Protein AF-0000000070183930 (afdb_homodimer)

Sequence (156 aa):
MTTTIRVSDEIKDRLERLKRDDETYDELLDRLSRAEKDIDAIAGSFDRPEDDGLAESVSQAYETLNQSLDDRTERPRRMTTTIRVSDEIKDRLERLKRDDETYDELLDRLSRAEKDIDAIAGSFDRPEDDGLAESVSQAYETLNQSLDDRTERPRR

Secondary structure (DSSP, 8-state):
-EEEEEEEHHHHHHHHHHS-TT--HHHHHHHHHHHHHHHHHHHHHHSS-GGGHHHHHHHHHHHHHHHHHHHHH-----/-EEEEEEEHHHHHHHHHHS-TT--HHHHHHHHHHHHHHHHHHHHHHSS-GGGHHHHHHHHHHHHHHHHHHHHH-----

InterPro domains:
  IPR055979 Protein of unknown function DUF7557 [PF24434] (2-32)

pLDDT: mean 88.3, std 15.1, range [32.59, 98.5]

Radius of gyration: 16.85 Å; Cα contacts (8 Å, |Δi|>4): 141; chains: 2; bounding box: 25×48×42 Å

Solvent-accessible surface area (backbone atoms only — not comparable to full-atom values): 8801 Å² total; per-residue (Å²): 113,73,46,75,44,71,33,38,53,69,53,51,53,51,51,58,70,69,43,53,94,90,51,51,63,51,55,43,52,51,52,23,53,47,26,40,53,48,51,52,52,36,51,54,34,65,70,51,70,76,80,63,38,72,66,49,28,50,50,50,30,47,52,54,48,51,52,52,52,47,60,72,66,56,59,80,78,127,114,74,46,75,44,72,31,37,51,68,53,50,54,51,50,57,71,68,43,52,94,91,51,50,62,51,56,43,52,52,53,23,54,47,27,41,52,49,52,53,52,37,51,53,32,65,70,50,68,77,80,59,38,72,65,50,28,50,51,50,29,46,52,51,49,52,52,54,52,48,61,72,65,56,59,80,78,126

Organism: NCBI:txid2841257

Nearest PDB structures (foldseek):
  4dvz-assembly1_A  TM=4.919E-01  e=7.220E+00  Helicobacter pylori 26695
  4dvz-assembly1_A  TM=4.927E-01  e=6.304E+00  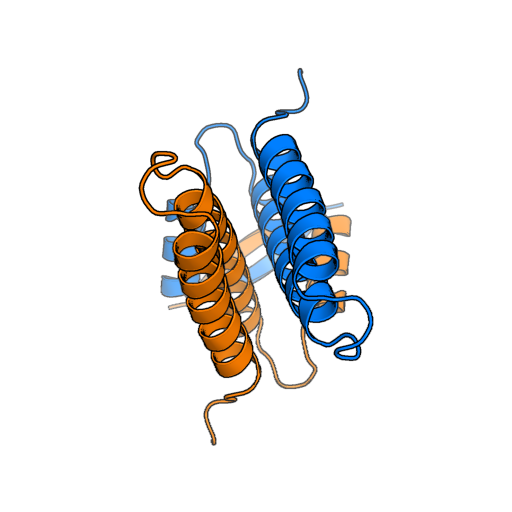Helicobacter pylori 26695

Foldseek 3Di:
DDDDDDDDPVVVVVLVVQADPPGDSVRSVVLVVLVVVLVVQLVVLVPDDCVVPPVRSVVRNVVSVVVSVCVVVPDPDD/DDDDDDDDPVVVVVLVVQADPPGDSVRSVVLVVLVVVLVVQLVVLVPDDCVCPPVRSVVRNVVSVVVSVCVVPPDPDD

Structure (mmCIF, N/CA/C/O backbone):
data_AF-0000000070183930-model_v1
#
loop_
_entity.id
_entity.type
_entity.pdbx_description
1 polymer 'RHH/copG family antitoxin'
#
loop_
_atom_site.group_PDB
_atom_site.id
_atom_site.type_symbol
_atom_site.label_atom_id
_atom_site.label_alt_id
_atom_site.label_comp_id
_atom_site.label_asym_id
_atom_site.label_entity_id
_atom_site.label_seq_id
_atom_site.pdbx_PDB_ins_code
_atom_site.Cartn_x
_atom_site.Cartn_y
_atom_site.Cartn_z
_atom_site.occupancy
_atom_site.B_iso_or_equiv
_atom_site.auth_seq_id
_atom_site.auth_comp_id
_atom_site.auth_asym_id
_atom_site.auth_atom_id
_atom_site.pdbx_PDB_model_num
ATOM 1 N N . MET A 1 1 ? 12.18 17.828 14.141 1 93.31 1 MET A N 1
ATOM 2 C CA . MET A 1 1 ? 11.359 18.953 13.672 1 93.31 1 MET A CA 1
ATOM 3 C C . MET A 1 1 ? 10.07 18.453 13.039 1 93.31 1 MET A C 1
ATOM 5 O O . MET A 1 1 ? 9.961 17.281 12.672 1 93.31 1 MET A O 1
ATOM 9 N N . THR A 1 2 ? 8.977 19.141 13.312 1 96.12 2 THR A N 1
ATOM 10 C CA . THR A 1 2 ? 7.668 18.734 12.805 1 96.12 2 THR A CA 1
ATOM 11 C C . THR A 1 2 ? 7.105 19.797 11.859 1 96.12 2 THR A C 1
ATOM 13 O O . THR A 1 2 ? 7.562 20.938 11.859 1 96.12 2 THR A O 1
ATOM 16 N N . THR A 1 3 ? 6.309 19.328 10.938 1 97.44 3 THR A N 1
ATOM 17 C CA . THR A 1 3 ? 5.582 20.172 10 1 97.44 3 THR A CA 1
ATOM 18 C C . THR A 1 3 ? 4.129 19.719 9.875 1 97.44 3 THR A C 1
ATOM 20 O O . THR A 1 3 ? 3.674 18.875 10.641 1 97.44 3 THR A O 1
ATOM 23 N N . THR A 1 4 ? 3.287 20.469 8.891 1 97.75 4 THR A N 1
ATOM 24 C CA . THR A 1 4 ? 1.882 20.125 8.727 1 97.75 4 THR A CA 1
ATOM 25 C C . THR A 1 4 ? 1.567 19.859 7.254 1 97.75 4 THR A C 1
ATOM 27 O O . THR A 1 4 ? 2.203 20.422 6.363 1 97.75 4 THR A O 1
ATOM 30 N N . ILE A 1 5 ? 0.609 18.938 7.082 1 97.88 5 ILE A N 1
ATOM 31 C CA . ILE A 1 5 ? 0.034 18.672 5.77 1 97.88 5 ILE A CA 1
ATOM 32 C C . ILE A 1 5 ? -1.449 19.031 5.77 1 97.88 5 ILE A C 1
ATOM 34 O O . ILE A 1 5 ? -2.186 18.672 6.688 1 97.88 5 ILE A O 1
ATOM 38 N N . ARG A 1 6 ? -1.802 19.844 4.766 1 98 6 ARG A N 1
ATOM 39 C CA . ARG A 1 6 ? -3.211 20.203 4.609 1 98 6 ARG A CA 1
ATOM 40 C C . ARG A 1 6 ? -3.953 19.125 3.816 1 98 6 ARG A C 1
ATOM 42 O O . ARG A 1 6 ? -3.492 18.703 2.758 1 98 6 ARG A O 1
ATOM 49 N N . VAL A 1 7 ? -5.078 18.625 4.43 1 98.25 7 VAL A N 1
ATOM 50 C CA . VAL A 1 7 ? -5.871 17.594 3.779 1 98.25 7 VAL A CA 1
ATOM 51 C C . VAL A 1 7 ? -7.359 17.906 3.943 1 98.25 7 VAL A C 1
ATOM 53 O O . VAL A 1 7 ? -7.746 18.688 4.805 1 98.25 7 VAL A O 1
ATOM 56 N N . SER A 1 8 ? -8.141 17.359 3.021 1 98.5 8 SER A N 1
ATOM 57 C CA . SER A 1 8 ? -9.586 17.453 3.199 1 98.5 8 SER A CA 1
ATOM 58 C C . SER A 1 8 ? -10.047 16.656 4.41 1 98.5 8 SER A C 1
ATOM 60 O O . SER A 1 8 ? -9.367 15.727 4.84 1 98.5 8 SER A O 1
ATOM 62 N N . ASP A 1 9 ? -11.234 17 4.898 1 98.38 9 ASP A N 1
ATOM 63 C CA . ASP A 1 9 ? -11.812 16.266 6.012 1 98.38 9 ASP A CA 1
ATOM 64 C C . ASP A 1 9 ? -12.07 14.805 5.625 1 98.38 9 ASP A C 1
ATOM 66 O O . ASP A 1 9 ? -11.969 13.906 6.465 1 98.38 9 ASP A O 1
ATOM 70 N N . GLU A 1 10 ? -12.414 14.609 4.367 1 97.75 10 GLU A N 1
ATOM 71 C CA . GLU A 1 10 ? -12.664 13.25 3.885 1 97.75 10 GLU A CA 1
ATOM 72 C C . GLU A 1 10 ? -11.406 12.391 3.998 1 97.75 10 GLU A C 1
ATOM 74 O O . GLU A 1 10 ? -11.469 11.25 4.465 1 97.75 10 GLU A O 1
ATOM 79 N N . ILE A 1 11 ? -10.258 12.93 3.588 1 98.38 11 ILE A N 1
ATOM 80 C CA . ILE A 1 11 ? -9.008 12.188 3.643 1 98.38 11 ILE A CA 1
ATOM 81 C C . ILE A 1 11 ? -8.586 11.992 5.098 1 98.38 11 ILE A C 1
ATOM 83 O O . ILE A 1 11 ? -8.109 10.922 5.473 1 98.38 11 ILE A O 1
ATOM 87 N N . LYS A 1 12 ? -8.773 12.984 5.898 1 98.25 12 LYS A N 1
ATOM 88 C CA . LYS A 1 12 ? -8.469 12.844 7.316 1 98.25 12 LYS A CA 1
ATOM 89 C C . LYS A 1 12 ? -9.281 11.719 7.945 1 98.25 12 LYS A C 1
ATOM 91 O O . LYS A 1 12 ? -8.734 10.898 8.688 1 98.25 12 LYS A O 1
ATOM 96 N N . ASP A 1 13 ? -10.594 11.672 7.656 1 97.94 13 ASP A N 1
ATOM 97 C CA . ASP A 1 13 ? -11.461 10.617 8.172 1 97.94 13 ASP A CA 1
ATOM 98 C C . ASP A 1 13 ? -10.961 9.242 7.734 1 97.94 13 ASP A C 1
ATOM 100 O O . ASP A 1 13 ? -10.977 8.297 8.523 1 97.94 13 ASP A O 1
ATOM 104 N N . ARG A 1 14 ? -10.484 9.172 6.5 1 97.75 14 ARG A N 1
ATOM 105 C CA . ARG A 1 14 ? -9.961 7.91 5.973 1 97.75 14 ARG A CA 1
ATOM 106 C C . ARG A 1 14 ? -8.703 7.48 6.723 1 97.75 14 ARG A C 1
ATOM 108 O O . ARG A 1 14 ? -8.578 6.316 7.109 1 97.75 14 ARG A O 1
ATOM 115 N N . LEU A 1 15 ? -7.812 8.352 6.941 1 98.25 15 LEU A N 1
ATOM 116 C CA . LEU A 1 15 ? -6.582 8.055 7.664 1 98.25 15 LEU A CA 1
ATOM 117 C C . LEU A 1 15 ? -6.879 7.641 9.102 1 98.25 15 LEU A C 1
ATOM 119 O O . LEU A 1 15 ? -6.234 6.738 9.633 1 98.25 15 LEU A O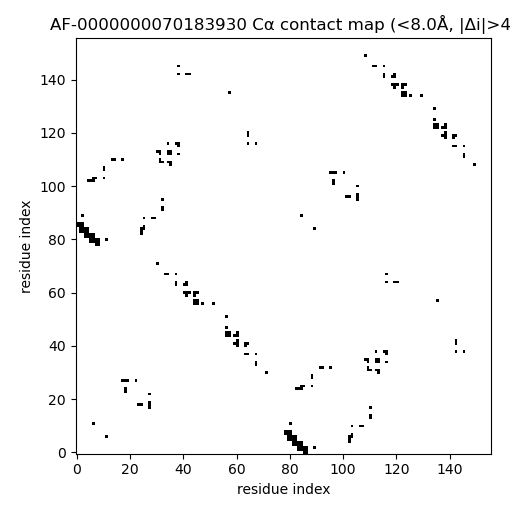 1
ATOM 123 N N . GLU A 1 16 ? -7.934 8.281 9.727 1 97.81 16 GLU A N 1
ATOM 124 C CA . GLU A 1 16 ? -8.289 7.957 11.102 1 97.81 16 GLU A CA 1
ATOM 125 C C . GLU A 1 16 ? -8.828 6.535 11.211 1 97.81 16 GLU A C 1
ATOM 127 O O . GLU A 1 16 ? -8.609 5.855 12.219 1 97.81 16 GLU A O 1
ATOM 132 N N . ARG A 1 17 ? -9.492 6.137 10.141 1 97.31 17 ARG A N 1
ATOM 133 C CA . ARG A 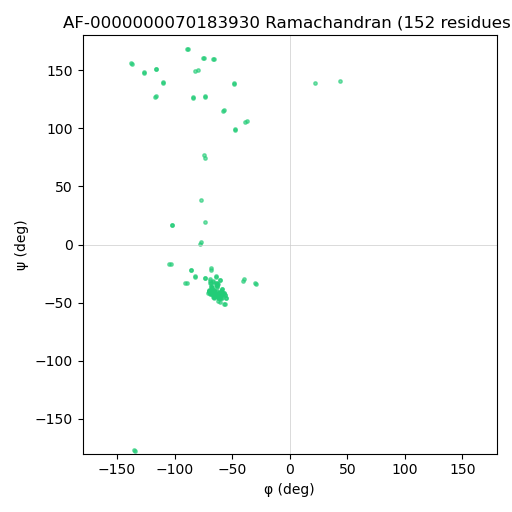1 17 ? -10.039 4.785 10.133 1 97.31 17 ARG A CA 1
ATOM 134 C C . ARG A 1 17 ? -8.938 3.746 9.961 1 97.31 17 ARG A C 1
ATOM 136 O O . ARG A 1 17 ? -9.07 2.607 10.414 1 97.31 17 ARG A O 1
ATOM 143 N N . LEU A 1 18 ? -7.891 4.152 9.297 1 97 18 LEU A N 1
ATOM 144 C CA . LEU A 1 18 ? -6.785 3.236 9.031 1 97 18 LEU A CA 1
ATOM 145 C C . LEU A 1 18 ? -5.801 3.215 10.195 1 97 18 LEU A C 1
ATOM 147 O O . LEU A 1 18 ? -5.055 2.248 10.367 1 97 18 LEU A O 1
ATOM 151 N N . LYS A 1 19 ? -5.84 4.258 10.945 1 96.44 19 LYS A N 1
ATOM 152 C CA . LYS A 1 19 ? -4.879 4.422 12.031 1 96.44 19 LYS A CA 1
ATOM 153 C C . LYS A 1 19 ? -5.203 3.49 13.195 1 96.44 19 LYS A C 1
ATOM 155 O O . LYS A 1 19 ? -6.34 3.447 13.664 1 96.44 19 LYS A O 1
ATOM 160 N N . ARG A 1 20 ? -4.23 2.74 13.617 1 94 20 ARG A N 1
ATOM 161 C CA . ARG A 1 20 ? -4.383 1.906 14.805 1 94 20 ARG A CA 1
ATOM 162 C C . ARG A 1 20 ? -4.328 2.748 16.078 1 94 20 ARG A C 1
ATOM 164 O O . ARG A 1 20 ? -3.748 3.838 16.078 1 94 20 ARG A O 1
ATOM 171 N N . ASP A 1 21 ? -4.852 2.17 17.203 1 94.31 21 ASP A N 1
ATOM 172 C CA . ASP A 1 21 ? -4.984 2.896 18.469 1 94.31 21 ASP A CA 1
ATOM 173 C C . ASP A 1 21 ? -3.617 3.297 19.016 1 94.31 21 ASP A C 1
ATOM 175 O O . ASP A 1 21 ? -3.473 4.359 19.625 1 94.31 21 ASP A O 1
ATOM 179 N N . ASP A 1 22 ? -2.623 2.496 18.781 1 93.94 22 ASP A N 1
ATOM 180 C CA . ASP A 1 22 ? -1.295 2.715 19.359 1 93.94 22 ASP A CA 1
ATOM 181 C C . ASP A 1 22 ? -0.346 3.307 18.312 1 93.94 22 ASP A C 1
ATOM 183 O O . ASP A 1 22 ? 0.875 3.24 18.469 1 93.94 22 ASP A O 1
ATOM 187 N N . GLU A 1 23 ? -0.864 3.789 17.312 1 96.75 23 GLU A N 1
ATOM 188 C CA . GLU A 1 23 ? -0.077 4.277 16.188 1 96.75 23 GLU A CA 1
ATOM 189 C C . GLU A 1 23 ? -0.144 5.801 16.078 1 96.75 23 GLU A C 1
ATOM 191 O O . GLU A 1 23 ? -1.213 6.391 16.25 1 96.75 23 GLU A 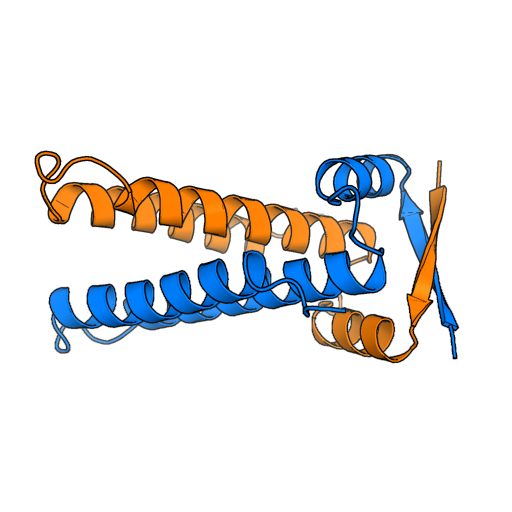O 1
ATOM 196 N N . THR A 1 24 ? 0.964 6.508 15.781 1 96.62 24 THR A N 1
ATOM 197 C CA . THR A 1 24 ? 0.98 7.938 15.492 1 96.62 24 THR A CA 1
ATOM 198 C C . THR A 1 24 ? 0.761 8.188 14 1 96.62 24 THR A C 1
ATOM 200 O O . THR A 1 24 ? 0.837 7.266 13.188 1 96.62 24 THR A O 1
ATOM 203 N N . TYR A 1 25 ? 0.537 9.305 13.688 1 97.69 25 TYR A N 1
ATOM 204 C CA . TYR A 1 25 ? 0.362 9.633 12.281 1 97.69 25 TYR A CA 1
ATOM 205 C C . TYR A 1 25 ? 1.641 9.367 11.492 1 97.69 25 TYR A C 1
ATOM 207 O O . TYR A 1 25 ? 1.589 8.945 10.336 1 97.69 25 TYR A O 1
ATOM 215 N N . ASP A 1 26 ? 2.811 9.719 12.117 1 97.94 26 ASP A N 1
ATOM 216 C CA . ASP A 1 26 ? 4.074 9.406 11.453 1 97.94 26 ASP A CA 1
ATOM 217 C C . ASP A 1 26 ? 4.172 7.918 11.133 1 97.94 26 ASP A C 1
ATOM 219 O O . ASP A 1 26 ? 4.574 7.539 10.031 1 97.94 26 ASP A O 1
ATOM 223 N N . GLU A 1 27 ? 3.826 7.09 12.094 1 96.56 27 GLU A N 1
ATOM 224 C CA . GLU A 1 27 ? 3.883 5.645 11.922 1 96.56 27 GLU A CA 1
ATOM 225 C C . GLU A 1 27 ? 2.873 5.176 10.875 1 96.56 27 GLU A C 1
ATOM 227 O O . GLU A 1 27 ? 3.166 4.281 10.078 1 96.56 27 GLU A O 1
ATOM 232 N N . LEU A 1 28 ? 1.664 5.691 10.891 1 97.75 28 LEU A N 1
ATOM 233 C CA . LEU A 1 28 ? 0.646 5.371 9.898 1 97.75 28 LEU A CA 1
ATOM 234 C C . LEU A 1 28 ? 1.145 5.676 8.484 1 97.75 28 LEU A C 1
ATOM 236 O O . LEU A 1 28 ? 1.077 4.82 7.602 1 97.75 28 LEU A O 1
ATOM 240 N N . LEU A 1 29 ? 1.654 6.863 8.281 1 98.44 29 LEU A N 1
ATOM 241 C CA . LEU A 1 29 ? 2.061 7.301 6.945 1 98.44 29 LEU A CA 1
ATOM 242 C C . LEU A 1 29 ? 3.289 6.531 6.473 1 98.44 29 LEU A C 1
ATOM 244 O O . LEU A 1 29 ? 3.439 6.27 5.277 1 98.44 29 LEU A O 1
ATOM 248 N N . ASP A 1 30 ? 4.148 6.172 7.43 1 97.19 30 ASP A N 1
ATOM 249 C CA . ASP A 1 30 ? 5.254 5.273 7.098 1 97.19 30 ASP A CA 1
ATOM 250 C C . ASP A 1 30 ? 4.734 3.928 6.598 1 97.19 30 ASP A C 1
ATOM 252 O O . ASP A 1 30 ? 5.195 3.422 5.574 1 97.19 30 ASP A O 1
ATOM 256 N N . ARG A 1 31 ? 3.768 3.357 7.27 1 96.81 31 ARG A N 1
ATOM 257 C CA . ARG A 1 31 ? 3.168 2.082 6.891 1 96.81 31 ARG A CA 1
ATOM 258 C C . ARG A 1 31 ? 2.49 2.18 5.527 1 96.81 31 ARG A C 1
ATOM 260 O O . ARG A 1 31 ? 2.67 1.306 4.676 1 96.81 31 ARG A O 1
ATOM 267 N N . LEU A 1 32 ? 1.764 3.244 5.34 1 97.62 32 LEU A N 1
ATOM 268 C CA . LEU A 1 32 ? 1.065 3.416 4.07 1 97.62 32 LEU A CA 1
ATOM 269 C C . LEU A 1 32 ? 2.057 3.586 2.922 1 97.62 32 LEU A C 1
ATOM 271 O O . LEU A 1 32 ? 1.834 3.072 1.824 1 97.62 32 LEU A O 1
ATOM 275 N N . SER A 1 33 ? 3.131 4.324 3.189 1 97.56 33 SER A N 1
ATOM 276 C CA . SER A 1 33 ? 4.152 4.527 2.166 1 97.56 33 SER A CA 1
ATOM 277 C C . SER A 1 33 ? 4.82 3.211 1.786 1 97.56 33 SER A C 1
ATOM 279 O O . SER A 1 33 ? 5.145 2.986 0.618 1 97.56 33 SER A O 1
ATOM 281 N N . ARG A 1 34 ? 5.004 2.316 2.697 1 96.44 34 ARG A N 1
ATOM 282 C CA . ARG A 1 34 ? 5.59 1.007 2.428 1 96.44 34 ARG A CA 1
ATOM 283 C C . ARG A 1 34 ? 4.633 0.138 1.617 1 96.44 34 ARG A C 1
ATOM 285 O O . ARG A 1 34 ? 5.059 -0.593 0.72 1 96.44 34 ARG A O 1
ATOM 292 N N . ALA A 1 35 ? 3.379 0.247 1.985 1 96.69 35 ALA A N 1
ATOM 293 C CA . ALA A 1 35 ? 2.385 -0.52 1.237 1 96.69 35 ALA A CA 1
ATOM 294 C C . ALA A 1 35 ? 2.436 -0.18 -0.25 1 96.69 35 ALA A C 1
ATOM 296 O O . ALA A 1 35 ? 2.33 -1.067 -1.1 1 96.69 35 ALA A O 1
ATOM 297 N N . GLU A 1 36 ? 2.588 1.105 -0.504 1 96.31 36 GLU A N 1
ATOM 298 C CA . GLU A 1 36 ? 2.688 1.553 -1.89 1 96.31 36 GLU A CA 1
ATOM 299 C C . GLU A 1 36 ? 3.895 0.931 -2.586 1 96.31 36 GLU A C 1
ATOM 301 O O . GLU A 1 36 ? 3.783 0.436 -3.711 1 96.31 36 GLU A O 1
ATOM 306 N N . LYS A 1 37 ? 4.977 0.893 -1.908 1 95.88 37 LYS A N 1
ATOM 307 C CA . LYS A 1 37 ? 6.191 0.311 -2.471 1 95.88 37 LYS A CA 1
ATOM 308 C C . LYS A 1 37 ? 6.051 -1.199 -2.643 1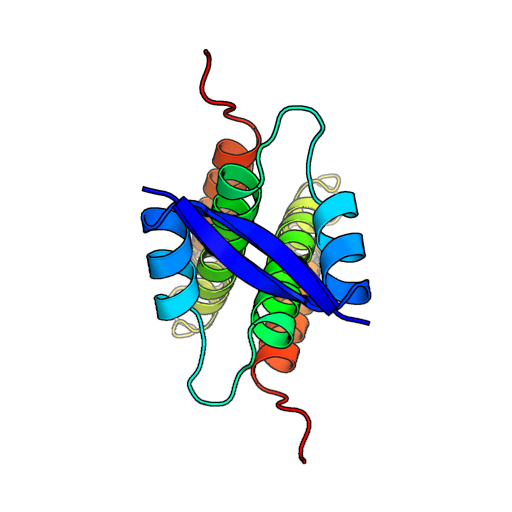 95.88 37 LYS A C 1
ATOM 310 O O . LYS A 1 37 ? 6.57 -1.771 -3.604 1 95.88 37 LYS A O 1
ATOM 315 N N . ASP A 1 38 ? 5.34 -1.834 -1.691 1 96.06 38 ASP A N 1
ATOM 316 C CA . ASP A 1 38 ? 5.148 -3.279 -1.754 1 96.06 38 ASP A CA 1
ATOM 317 C C . ASP A 1 38 ? 4.262 -3.666 -2.934 1 96.06 38 ASP A C 1
ATOM 319 O O . ASP A 1 38 ? 4.484 -4.695 -3.574 1 96.06 38 ASP A O 1
ATOM 323 N N . ILE A 1 39 ? 3.289 -2.857 -3.203 1 96.12 39 ILE A N 1
ATOM 324 C CA . ILE A 1 39 ? 2.445 -3.105 -4.367 1 96.12 39 ILE A CA 1
ATOM 325 C C . ILE A 1 39 ? 3.289 -3.045 -5.637 1 96.12 39 ILE A C 1
ATOM 327 O O . ILE A 1 39 ? 3.168 -3.906 -6.512 1 96.12 39 ILE A O 1
ATOM 331 N N . ASP A 1 40 ? 4.125 -2.064 -5.723 1 94.12 40 ASP A N 1
ATOM 332 C CA . ASP A 1 40 ? 5 -1.938 -6.887 1 94.12 40 ASP A CA 1
ATOM 333 C C . ASP A 1 40 ? 5.91 -3.156 -7.023 1 94.12 40 ASP A C 1
ATOM 335 O O . ASP A 1 40 ? 6.137 -3.645 -8.133 1 94.12 40 ASP A O 1
ATOM 339 N N . ALA A 1 41 ? 6.438 -3.613 -5.902 1 95.06 41 ALA A N 1
ATOM 340 C CA . ALA A 1 41 ? 7.344 -4.758 -5.914 1 95.06 41 ALA A CA 1
ATOM 341 C C . ALA A 1 41 ? 6.621 -6.027 -6.355 1 95.06 41 ALA A C 1
ATOM 343 O O . ALA A 1 41 ? 7.164 -6.816 -7.133 1 95.06 41 ALA A O 1
ATOM 344 N N . ILE A 1 42 ? 5.457 -6.207 -5.914 1 94.5 42 ILE A N 1
ATOM 345 C CA . ILE A 1 42 ? 4.676 -7.379 -6.289 1 94.5 42 ILE A CA 1
ATOM 346 C C . ILE A 1 42 ? 4.344 -7.324 -7.777 1 94.5 42 ILE A C 1
ATOM 348 O O . ILE A 1 42 ? 4.473 -8.32 -8.484 1 94.5 42 ILE A O 1
ATOM 352 N N . ALA A 1 43 ? 3.932 -6.219 -8.227 1 93.19 43 ALA A N 1
ATOM 353 C CA . ALA A 1 43 ? 3.68 -6.055 -9.656 1 93.19 43 ALA A CA 1
ATOM 354 C C . ALA A 1 43 ? 4.926 -6.387 -10.477 1 93.19 43 ALA A C 1
ATOM 356 O O . ALA A 1 43 ? 4.836 -7.047 -11.516 1 93.19 43 ALA A O 1
ATOM 357 N N . GLY A 1 44 ? 6.07 -5.879 -9.961 1 92.62 44 GLY A N 1
ATOM 358 C CA . GLY A 1 44 ? 7.328 -6.148 -10.641 1 92.62 44 GLY A CA 1
ATOM 359 C C . GLY A 1 44 ? 7.652 -7.625 -10.734 1 92.62 44 GLY A C 1
ATOM 360 O O . GLY A 1 44 ? 8.336 -8.062 -11.664 1 92.62 44 GLY A O 1
ATOM 361 N N . SER A 1 45 ? 7.207 -8.406 -9.742 1 89.62 45 SER A N 1
ATOM 362 C CA . SER A 1 45 ? 7.461 -9.844 -9.727 1 89.62 45 SER A CA 1
ATOM 363 C C . SER A 1 45 ? 6.703 -10.555 -10.844 1 89.62 45 SER A C 1
ATOM 365 O O . SER A 1 45 ? 7.098 -11.633 -11.289 1 89.62 45 SER A O 1
ATOM 367 N N . PHE A 1 46 ? 5.652 -9.883 -11.344 1 87.88 46 PHE A N 1
ATOM 368 C CA . PHE A 1 46 ? 4.824 -10.516 -12.359 1 87.88 46 PHE A CA 1
ATOM 369 C C . PHE A 1 46 ? 5.113 -9.93 -13.734 1 87.88 46 PHE A C 1
ATOM 371 O O . PHE A 1 46 ? 4.598 -10.406 -14.75 1 87.88 46 PHE A O 1
ATOM 378 N N . ASP A 1 47 ? 5.738 -8.797 -13.82 1 79.25 47 ASP A N 1
ATOM 379 C CA . ASP A 1 47 ? 6.109 -8.18 -15.094 1 79.25 47 ASP A CA 1
ATOM 380 C C . ASP A 1 47 ? 7.328 -8.867 -15.703 1 79.25 47 ASP A C 1
ATOM 382 O O . ASP A 1 47 ? 7.863 -8.414 -16.719 1 79.25 47 ASP A O 1
ATOM 386 N N . ARG A 1 48 ? 7.844 -9.938 -15.039 1 65.62 48 ARG A N 1
ATOM 387 C CA . ARG A 1 48 ? 9.062 -10.555 -15.562 1 65.62 48 ARG A CA 1
ATOM 388 C C . ARG A 1 48 ? 8.742 -11.531 -16.688 1 65.62 48 ARG A C 1
ATOM 390 O O . ARG A 1 48 ? 7.633 -12.055 -16.766 1 65.62 48 ARG A O 1
ATOM 397 N N . PRO A 1 49 ? 9.719 -11.68 -17.672 1 56.59 49 PRO A N 1
ATOM 398 C CA . PRO A 1 49 ? 9.562 -12.609 -18.797 1 56.59 49 PRO A CA 1
ATOM 399 C C . PRO A 1 49 ? 9.117 -14 -18.344 1 56.59 49 PRO A C 1
ATOM 401 O O . PRO A 1 49 ? 9.375 -14.406 -17.219 1 56.59 49 PRO A O 1
ATOM 404 N N . GLU A 1 50 ? 8.164 -14.656 -19.094 1 56.75 50 GLU A N 1
ATOM 405 C CA . GLU A 1 50 ? 7.543 -15.977 -19.094 1 56.75 50 GLU A CA 1
ATOM 406 C C . GLU A 1 50 ? 8.5 -17.031 -18.547 1 56.75 50 GLU A C 1
ATOM 408 O O . GLU A 1 50 ? 8.062 -18.016 -17.938 1 56.75 50 GLU A O 1
ATOM 413 N N . ASP A 1 51 ? 9.766 -16.719 -18.891 1 56.47 51 ASP A N 1
ATOM 414 C CA . ASP A 1 51 ? 10.656 -17.844 -18.672 1 56.47 51 ASP A CA 1
ATOM 415 C C . ASP A 1 51 ? 10.836 -18.109 -17.172 1 56.47 51 ASP A C 1
ATOM 417 O O . ASP A 1 51 ? 11.195 -19.219 -16.766 1 56.47 51 ASP A O 1
ATOM 421 N N . ASP A 1 52 ? 10.773 -17.156 -16.438 1 57.34 52 ASP A N 1
ATOM 422 C CA . ASP A 1 52 ? 11.062 -17.406 -15.031 1 57.34 52 ASP A CA 1
ATOM 423 C C . ASP A 1 52 ? 9.906 -18.156 -14.359 1 57.34 52 ASP A C 1
ATOM 425 O O . ASP A 1 52 ? 10.086 -18.781 -13.312 1 57.34 52 ASP A O 1
ATOM 429 N N . GLY A 1 53 ? 9.094 -18.766 -15.172 1 74.44 53 GLY A N 1
ATOM 430 C CA . GLY A 1 53 ? 7.926 -19.578 -14.859 1 74.44 53 GLY A CA 1
ATOM 431 C C . GLY A 1 53 ? 7.047 -18.984 -13.781 1 74.44 53 GLY A C 1
ATOM 432 O O . GLY A 1 53 ? 7.484 -18.109 -13.031 1 74.44 53 GLY A O 1
ATOM 433 N N . LEU A 1 54 ? 5.859 -19 -13.766 1 80.81 54 LEU A N 1
ATOM 434 C CA . LEU A 1 54 ? 4.797 -18.594 -12.859 1 80.81 54 LEU A CA 1
ATOM 435 C C . LEU A 1 54 ? 5.141 -18.922 -11.414 1 80.81 54 LEU A C 1
ATOM 437 O O . LEU A 1 54 ? 4.859 -18.156 -10.5 1 80.81 54 LEU A O 1
ATOM 441 N N . ALA A 1 55 ? 5.871 -19.969 -11.297 1 84.62 55 ALA A N 1
ATOM 442 C CA . ALA A 1 55 ? 6.199 -20.438 -9.945 1 84.62 55 ALA A CA 1
ATOM 443 C C . ALA A 1 55 ? 7.16 -19.469 -9.258 1 84.62 55 ALA A C 1
ATOM 445 O O . ALA A 1 55 ? 7.008 -19.172 -8.07 1 84.62 55 ALA A O 1
ATOM 446 N N . GLU A 1 56 ? 8.125 -18.969 -9.984 1 87.06 56 GLU A N 1
ATOM 447 C CA . GLU A 1 56 ? 9.102 -18.031 -9.422 1 87.06 56 GLU A CA 1
ATOM 448 C C . GLU A 1 56 ? 8.469 -16.688 -9.109 1 87.06 56 GLU A C 1
ATOM 450 O O . GLU A 1 56 ? 8.773 -16.078 -8.086 1 87.06 56 GLU A O 1
ATOM 455 N N . SER A 1 57 ? 7.629 -16.188 -9.984 1 87.69 57 SER A N 1
ATOM 456 C CA . SER A 1 57 ? 6.93 -14.93 -9.781 1 87.69 57 SER A CA 1
ATOM 457 C C . SER A 1 57 ? 6.066 -14.969 -8.523 1 87.69 57 SER A C 1
ATOM 459 O O . SER A 1 57 ? 6.062 -14.016 -7.738 1 87.69 57 SER A O 1
ATOM 461 N N . VAL A 1 58 ? 5.445 -16.062 -8.32 1 88.75 58 VAL A N 1
ATOM 462 C CA . VAL A 1 58 ? 4.59 -16.25 -7.152 1 88.75 58 VAL A CA 1
ATOM 463 C C . VAL A 1 58 ? 5.445 -16.25 -5.887 1 88.75 58 VAL A C 1
ATOM 465 O O . VAL A 1 58 ? 5.09 -15.633 -4.883 1 88.75 58 VAL A O 1
ATOM 468 N N . SER A 1 59 ? 6.535 -16.953 -6.035 1 89.75 59 SER A N 1
ATOM 469 C CA . SER A 1 59 ? 7.43 -17.031 -4.883 1 89.75 59 SER A CA 1
ATOM 470 C C . SER A 1 59 ? 7.918 -15.648 -4.469 1 89.75 59 SER A C 1
ATOM 472 O O . SER A 1 59 ? 7.922 -15.312 -3.283 1 89.75 59 SER A O 1
ATOM 474 N N . GLN A 1 60 ? 8.281 -14.789 -5.375 1 91.69 60 GLN A N 1
ATOM 475 C CA . GLN A 1 60 ? 8.781 -13.453 -5.09 1 91.69 60 GLN A CA 1
ATOM 476 C C . GLN A 1 60 ? 7.68 -12.562 -4.523 1 91.69 60 GLN A C 1
ATOM 478 O O . GLN A 1 60 ? 7.914 -11.789 -3.592 1 91.69 60 GLN A O 1
ATOM 483 N N . ALA A 1 61 ? 6.527 -12.648 -5.078 1 92.56 61 ALA A N 1
ATOM 484 C CA . ALA A 1 61 ? 5.383 -11.898 -4.574 1 92.56 61 ALA A CA 1
ATOM 485 C C . ALA A 1 61 ? 5.086 -12.25 -3.121 1 92.56 61 ALA A C 1
ATOM 487 O O . ALA A 1 61 ? 4.84 -11.367 -2.295 1 92.56 61 ALA A O 1
ATOM 488 N N . TYR A 1 62 ? 5.207 -13.555 -2.867 1 90.94 62 TYR A N 1
ATOM 489 C CA . TYR A 1 62 ? 4.949 -14.039 -1.517 1 90.94 62 TYR A CA 1
ATOM 490 C C . TYR A 1 62 ? 5.992 -13.516 -0.538 1 90.94 62 TYR A C 1
ATOM 492 O O . TYR A 1 62 ? 5.664 -13.172 0.601 1 90.94 62 TYR A O 1
ATOM 500 N N . GLU A 1 63 ? 7.148 -13.492 -0.987 1 94.19 63 GLU A N 1
ATOM 501 C CA . GLU A 1 63 ? 8.203 -12.977 -0.121 1 94.19 63 GLU A CA 1
ATOM 502 C C . GLU A 1 63 ? 7.957 -11.516 0.238 1 94.19 63 GLU A C 1
ATOM 504 O O . GLU A 1 63 ? 8.109 -11.117 1.396 1 94.19 63 GLU A O 1
ATOM 509 N N . THR A 1 64 ? 7.625 -10.75 -0.771 1 95.19 64 THR A N 1
ATOM 510 C CA . THR A 1 64 ? 7.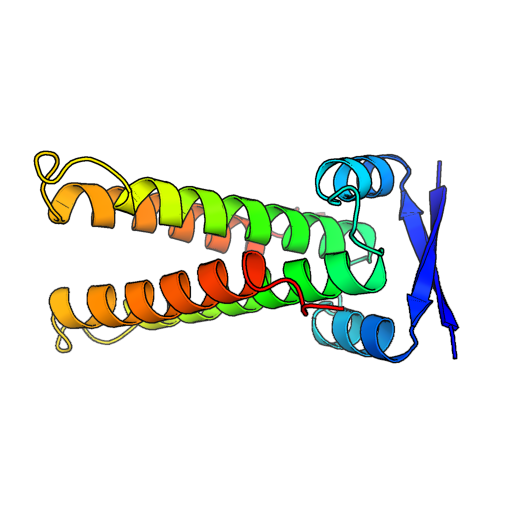309 -9.344 -0.538 1 95.19 64 THR A CA 1
ATOM 511 C C . THR A 1 64 ? 6.125 -9.211 0.415 1 95.19 64 THR A C 1
ATOM 513 O O . THR A 1 64 ? 6.168 -8.414 1.355 1 95.19 64 THR A O 1
ATOM 516 N N . LEU A 1 65 ? 5.121 -9.992 0.207 1 94 65 LEU A N 1
ATOM 517 C CA . LEU A 1 65 ? 3.916 -9.961 1.027 1 94 65 LEU A CA 1
ATOM 518 C C . LEU A 1 65 ? 4.234 -10.312 2.477 1 94 65 LEU A C 1
ATOM 520 O O . LEU A 1 65 ? 3.793 -9.625 3.398 1 94 65 LEU A O 1
ATOM 524 N N . ASN A 1 66 ? 4.957 -11.375 2.656 1 91.75 66 ASN A N 1
ATOM 525 C CA . ASN A 1 66 ? 5.32 -11.812 4 1 91.75 66 ASN A CA 1
ATOM 526 C C . ASN A 1 66 ? 6.094 -10.727 4.75 1 91.75 66 ASN A C 1
ATOM 528 O O . ASN A 1 66 ? 5.84 -10.484 5.93 1 91.75 66 ASN A O 1
ATOM 532 N N . GLN A 1 67 ? 6.988 -10.109 4.055 1 93.19 67 GLN A N 1
ATOM 533 C CA . GLN A 1 67 ? 7.75 -9.023 4.66 1 93.19 67 GLN A CA 1
ATOM 534 C C . GLN A 1 67 ? 6.836 -7.863 5.055 1 93.19 67 GLN A C 1
ATOM 536 O O . GLN A 1 67 ? 6.996 -7.277 6.129 1 93.19 67 GLN A O 1
ATOM 541 N N . SER A 1 68 ? 5.949 -7.586 4.176 1 93.25 68 SER A N 1
ATOM 542 C CA . SER A 1 68 ? 4.992 -6.516 4.434 1 93.25 68 SER A CA 1
ATOM 543 C C . SER A 1 68 ? 4.141 -6.812 5.664 1 93.25 68 SER A C 1
ATOM 545 O O . SER A 1 68 ? 3.92 -5.934 6.5 1 93.25 68 SER A O 1
ATOM 547 N N . LEU A 1 69 ? 3.688 -8.008 5.816 1 91 69 LEU A N 1
ATOM 548 C CA . LEU A 1 69 ? 2.848 -8.414 6.938 1 91 69 LEU A CA 1
ATOM 549 C C . LEU A 1 69 ? 3.643 -8.414 8.242 1 91 69 LEU A C 1
ATOM 551 O O . LEU A 1 69 ? 3.125 -8.023 9.289 1 91 69 LEU A O 1
ATOM 555 N N . ASP A 1 70 ? 4.844 -8.898 8.148 1 89.19 70 ASP A N 1
ATOM 556 C CA . ASP A 1 70 ? 5.711 -8.891 9.32 1 89.19 70 ASP A CA 1
ATOM 557 C C . ASP A 1 70 ? 5.922 -7.473 9.844 1 89.19 70 ASP A C 1
ATOM 559 O O . ASP A 1 70 ? 5.918 -7.242 11.055 1 89.19 70 ASP A O 1
ATOM 563 N N . ASP A 1 71 ? 6.121 -6.535 8.906 1 86.06 71 ASP A N 1
ATOM 564 C CA . ASP A 1 71 ? 6.355 -5.141 9.266 1 86.06 71 ASP A CA 1
ATOM 565 C C . ASP A 1 71 ? 5.133 -4.539 9.953 1 86.06 71 ASP A C 1
ATOM 567 O O . ASP A 1 71 ? 5.258 -3.615 10.758 1 86.06 71 ASP A O 1
ATOM 571 N N . ARG A 1 72 ? 4.004 -5.074 9.633 1 81.25 72 ARG A N 1
ATOM 572 C CA . ARG A 1 72 ? 2.748 -4.543 10.156 1 81.25 72 ARG A CA 1
ATOM 573 C C . ARG A 1 72 ? 2.471 -5.082 11.555 1 81.25 72 ARG A C 1
ATOM 575 O O . ARG A 1 72 ? 1.719 -4.477 12.32 1 81.25 72 ARG A O 1
ATOM 582 N N . THR A 1 73 ? 3.033 -6.273 11.727 1 77.69 73 THR A N 1
ATOM 583 C CA . THR A 1 73 ? 2.803 -6.914 13.023 1 77.69 73 THR A CA 1
ATOM 584 C C . THR A 1 73 ? 3.877 -6.504 14.023 1 77.69 73 THR A C 1
ATOM 586 O O . THR A 1 73 ? 3.666 -6.586 15.234 1 77.69 73 THR A O 1
ATOM 589 N N . GLU A 1 74 ? 5.18 -6.262 13.477 1 63.47 74 GLU A N 1
ATOM 590 C CA . GLU A 1 74 ? 6.281 -5.957 14.391 1 63.47 74 GLU A CA 1
ATOM 591 C C . GLU A 1 74 ? 6.176 -4.535 14.93 1 63.47 74 GLU A C 1
ATOM 593 O O . GLU A 1 74 ? 6.211 -3.57 14.156 1 63.47 74 GLU A O 1
ATOM 598 N N . ARG A 1 75 ? 5.336 -4.348 15.828 1 52.19 75 ARG A N 1
ATOM 599 C CA . ARG A 1 75 ? 5.348 -3.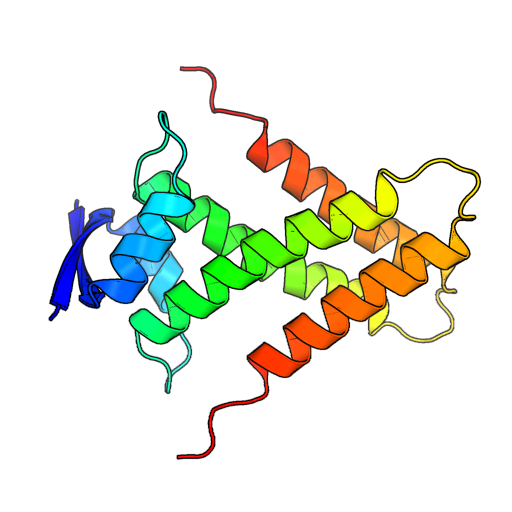113 16.609 1 52.19 75 ARG A CA 1
ATOM 600 C C . ARG A 1 75 ? 6.691 -2.912 17.297 1 52.19 75 ARG A C 1
ATOM 602 O O . ARG A 1 75 ? 7.266 -3.857 17.844 1 52.19 75 ARG A O 1
ATOM 609 N N . PRO A 1 76 ? 7.402 -1.788 16.859 1 44.19 76 PRO A N 1
ATOM 610 C CA . PRO A 1 76 ? 8.625 -1.642 17.656 1 44.19 76 PRO A CA 1
ATOM 611 C C . PRO A 1 76 ? 8.383 -1.767 19.156 1 44.19 76 PRO A C 1
ATOM 613 O O . PRO A 1 76 ? 7.383 -1.259 19.672 1 44.19 76 PRO A O 1
ATOM 616 N N . ARG A 1 77 ? 8.68 -3.016 19.641 1 37.97 77 ARG A N 1
ATOM 617 C CA . ARG A 1 77 ? 8.727 -3.117 21.094 1 37.97 77 ARG A CA 1
ATOM 618 C C . ARG A 1 77 ? 9.336 -1.867 21.719 1 37.97 77 ARG A C 1
ATOM 620 O O . ARG A 1 77 ? 10.406 -1.418 21.297 1 37.97 77 ARG A O 1
ATOM 627 N N . ARG A 1 78 ? 8.359 -0.986 22.375 1 33.09 78 ARG A N 1
ATOM 628 C CA . ARG A 1 78 ? 8.898 -0.012 23.328 1 33.09 78 ARG A CA 1
ATOM 629 C C . ARG A 1 78 ? 9.914 -0.658 24.25 1 33.09 78 ARG A C 1
ATOM 631 O O . ARG A 1 78 ? 9.742 -1.802 24.688 1 33.09 78 ARG A O 1
ATOM 638 N N . MET B 1 1 ? -14.305 21.219 3.301 1 93.12 1 MET B N 1
ATOM 639 C CA . MET B 1 1 ? -13.562 21.703 4.465 1 93.12 1 MET B CA 1
ATOM 640 C C . MET B 1 1 ? -12.211 21.016 4.566 1 93.12 1 MET B C 1
ATOM 642 O O . MET B 1 1 ? -11.992 19.969 3.955 1 93.12 1 MET B O 1
ATOM 646 N N . THR B 1 2 ? -11.188 21.781 4.922 1 96.12 2 THR B N 1
ATOM 647 C CA . THR B 1 2 ? -9.828 21.25 5.016 1 96.12 2 THR B CA 1
ATOM 648 C C . THR B 1 2 ? -9.32 21.312 6.453 1 96.12 2 THR B C 1
ATOM 650 O O . THR B 1 2 ? -9.875 22.047 7.281 1 96.12 2 THR B O 1
ATOM 653 N N . THR B 1 3 ? -8.453 20.406 6.762 1 97.44 3 THR B N 1
ATOM 654 C CA . THR B 1 3 ? -7.762 20.344 8.047 1 97.44 3 THR B CA 1
ATOM 655 C C . THR B 1 3 ? -6.27 20.078 7.848 1 97.44 3 THR B C 1
ATOM 657 O O . THR B 1 3 ? -5.77 20.141 6.723 1 97.44 3 THR B O 1
ATOM 660 N N . THR B 1 4 ? -5.457 19.922 9.117 1 97.81 4 THR B N 1
ATOM 661 C CA . THR B 1 4 ? -4.023 19.688 9.023 1 97.81 4 THR B CA 1
ATOM 662 C C . THR B 1 4 ? -3.625 18.438 9.812 1 97.81 4 THR B C 1
ATOM 664 O O . THR B 1 4 ? -4.273 18.094 10.805 1 97.81 4 THR B O 1
ATOM 667 N N . ILE B 1 5 ? -2.58 17.797 9.289 1 97.88 5 ILE B N 1
ATOM 668 C CA . ILE B 1 5 ? -1.927 16.688 9.984 1 97.88 5 ILE B CA 1
ATOM 669 C C . ILE B 1 5 ? -0.484 17.062 10.312 1 97.88 5 ILE B C 1
ATOM 671 O O . ILE B 1 5 ? 0.241 17.578 9.453 1 97.88 5 ILE B O 1
ATOM 675 N N . ARG B 1 6 ? -0.163 16.906 11.602 1 98 6 ARG B N 1
ATOM 676 C CA . ARG B 1 6 ? 1.214 17.156 12.016 1 98 6 ARG B CA 1
ATOM 677 C C . ARG B 1 6 ? 2.082 15.922 11.789 1 98 6 ARG B C 1
ATOM 679 O O . ARG B 1 6 ? 1.709 14.812 12.18 1 98 6 ARG B O 1
ATOM 686 N N . VAL B 1 7 ? 3.213 16.125 11.055 1 98.25 7 VAL B N 1
ATOM 687 C CA . VAL B 1 7 ? 4.121 15.023 10.758 1 98.25 7 VAL B CA 1
ATOM 688 C C . VAL B 1 7 ? 5.566 15.484 10.938 1 98.25 7 VAL B C 1
ATOM 690 O O . VAL B 1 7 ? 5.844 16.688 10.953 1 98.25 7 VAL B O 1
ATOM 693 N N . SER B 1 8 ? 6.434 14.516 11.195 1 98.5 8 SER B N 1
ATOM 694 C CA . SER B 1 8 ? 7.855 14.844 11.203 1 98.5 8 SER B CA 1
ATOM 695 C C . SER B 1 8 ? 8.344 15.25 9.82 1 98.5 8 SER B C 1
ATOM 697 O O . SER B 1 8 ? 7.738 14.883 8.812 1 98.5 8 SER B O 1
ATOM 699 N N . ASP B 1 9 ? 9.469 15.953 9.797 1 98.38 9 ASP B N 1
ATOM 700 C CA . ASP B 1 9 ? 10.07 16.344 8.523 1 98.38 9 ASP B CA 1
ATOM 701 C C . ASP B 1 9 ? 10.469 15.109 7.707 1 98.38 9 ASP B C 1
ATOM 703 O O . ASP B 1 9 ? 10.414 15.125 6.477 1 98.38 9 ASP B O 1
ATOM 707 N N . GLU B 1 10 ? 10.883 14.07 8.406 1 97.75 10 GLU B N 1
ATOM 708 C CA . GLU B 1 10 ? 11.273 12.836 7.734 1 97.75 10 GLU B CA 1
ATOM 709 C C . GLU B 1 10 ? 10.094 12.227 6.977 1 97.75 10 GLU B C 1
ATOM 711 O O . GLU B 1 10 ? 10.242 11.812 5.824 1 97.75 10 GLU B O 1
ATOM 716 N N . ILE B 1 11 ? 8.93 12.188 7.605 1 98.38 11 ILE B N 1
ATOM 717 C CA . ILE B 1 11 ? 7.75 11.617 6.973 1 98.38 11 ILE B CA 1
ATOM 718 C C . ILE B 1 11 ? 7.281 12.523 5.836 1 98.38 11 ILE B C 1
ATOM 720 O O . ILE B 1 11 ? 6.887 12.039 4.77 1 98.38 11 ILE B O 1
ATOM 724 N N . LYS B 1 12 ? 7.359 13.789 6.047 1 98.25 12 LYS B N 1
ATOM 725 C CA . LYS B 1 12 ? 7.008 14.727 4.98 1 98.25 12 LYS B CA 1
ATOM 726 C C . LYS B 1 12 ? 7.887 14.516 3.752 1 98.25 12 LYS B C 1
ATOM 728 O O . LYS B 1 12 ? 7.391 14.477 2.625 1 98.25 12 LYS B O 1
ATOM 733 N N . ASP B 1 13 ? 9.203 14.391 3.979 1 97.94 13 ASP B N 1
ATOM 734 C CA . ASP B 1 13 ? 10.141 14.148 2.885 1 97.94 13 ASP B CA 1
ATOM 735 C C . ASP B 1 13 ? 9.789 12.867 2.135 1 97.94 13 ASP B C 1
ATOM 737 O O . ASP B 1 13 ? 9.852 12.82 0.905 1 97.94 13 ASP B O 1
ATOM 741 N N . ARG B 1 14 ? 9.367 11.859 2.891 1 97.75 14 ARG B N 1
ATOM 742 C CA . ARG B 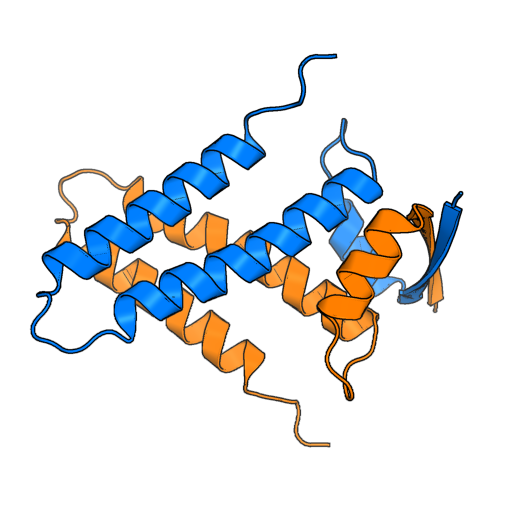1 14 ? 8.984 10.586 2.289 1 97.75 14 ARG B CA 1
ATOM 743 C C . ARG B 1 14 ? 7.742 10.742 1.418 1 97.75 14 ARG B C 1
ATOM 745 O O . ARG B 1 14 ? 7.703 10.242 0.291 1 97.75 14 ARG B O 1
ATOM 752 N N . LEU B 1 15 ? 6.777 11.406 1.889 1 98.25 15 LEU B N 1
ATOM 753 C CA . LEU B 1 15 ? 5.551 11.641 1.138 1 98.25 15 LEU B CA 1
ATOM 754 C C . LEU B 1 15 ? 5.824 12.453 -0.122 1 98.25 15 LEU B C 1
ATOM 756 O O . LEU B 1 15 ? 5.246 12.188 -1.177 1 98.25 15 LEU B O 1
ATOM 760 N N . GLU B 1 16 ? 6.785 13.445 -0.023 1 97.81 16 GLU B N 1
ATOM 761 C CA . GLU B 1 16 ? 7.105 14.281 -1.172 1 97.81 16 GLU B CA 1
ATOM 762 C C . GLU B 1 16 ? 7.773 13.469 -2.279 1 97.81 16 GLU B C 1
ATOM 764 O O . GLU B 1 16 ? 7.574 13.75 -3.465 1 97.81 16 GLU B O 1
ATOM 769 N N . ARG B 1 17 ? 8.508 12.469 -1.84 1 97.31 17 ARG B N 1
ATOM 770 C CA . ARG B 1 17 ? 9.18 11.617 -2.818 1 97.31 17 ARG B CA 1
ATOM 771 C C . ARG B 1 17 ? 8.188 10.695 -3.518 1 97.31 17 ARG B C 1
ATOM 773 O O . ARG B 1 17 ? 8.406 10.289 -4.66 1 97.31 17 ARG B O 1
ATOM 780 N N . LEU B 1 18 ? 7.137 10.375 -2.818 1 97.12 18 LEU B N 1
ATOM 781 C CA . LEU B 1 18 ? 6.133 9.469 -3.363 1 97.12 18 LEU B CA 1
ATOM 782 C C . LEU B 1 18 ? 5.109 10.234 -4.195 1 97.12 18 LEU B C 1
ATOM 784 O O . LEU B 1 18 ? 4.445 9.648 -5.059 1 97.12 18 LEU B O 1
ATOM 788 N N . LYS B 1 19 ? 5.027 11.492 -3.918 1 96.56 19 LYS B N 1
ATOM 789 C CA . LYS B 1 19 ? 4.016 12.32 -4.562 1 96.56 19 LYS B CA 1
ATOM 790 C C . LYS B 1 19 ? 4.375 12.602 -6.02 1 96.56 19 LYS B C 1
ATOM 792 O O . LYS B 1 19 ? 5.492 13.039 -6.312 1 96.56 19 LYS B O 1
ATOM 797 N N . ARG B 1 20 ? 3.455 12.32 -6.898 1 94.19 20 ARG B N 1
ATOM 798 C CA . ARG B 1 20 ? 3.637 12.672 -8.305 1 94.19 20 ARG B CA 1
ATOM 799 C C . ARG B 1 20 ? 3.453 14.172 -8.523 1 94.19 20 ARG B C 1
ATOM 801 O O . ARG B 1 20 ? 2.773 14.836 -7.742 1 94.19 20 ARG B O 1
ATOM 808 N N . ASP B 1 21 ? 3.982 14.68 -9.672 1 94.31 21 ASP B N 1
ATOM 809 C CA . ASP B 1 21 ? 3.998 16.109 -9.961 1 94.31 21 ASP B CA 1
ATOM 810 C C . ASP B 1 21 ? 2.578 16.656 -10.094 1 94.31 21 ASP B C 1
ATOM 812 O O . ASP B 1 21 ? 2.314 17.797 -9.711 1 94.31 21 ASP B O 1
ATOM 816 N N . ASP B 1 22 ? 1.676 15.875 -10.586 1 93.94 22 ASP B N 1
ATOM 817 C CA . ASP B 1 22 ? 0.312 16.328 -10.859 1 93.94 22 ASP B CA 1
ATOM 818 C C . ASP B 1 22 ? -0.645 15.852 -9.766 1 93.94 22 ASP B C 1
ATOM 820 O O . ASP B 1 22 ? -1.861 15.828 -9.969 1 93.94 22 ASP B O 1
ATOM 824 N N . GLU B 1 23 ? -0.125 15.469 -8.719 1 96.88 23 GLU B N 1
ATOM 825 C CA . GLU B 1 23 ? -0.913 14.883 -7.641 1 96.88 23 GLU B CA 1
ATOM 826 C C . GLU B 1 23 ? -0.981 15.828 -6.438 1 96.88 23 GLU B C 1
ATOM 828 O O . GLU B 1 23 ? 0.023 16.438 -6.062 1 96.88 23 GLU B O 1
ATOM 833 N N . THR B 1 24 ? -2.145 15.961 -5.762 1 96.75 24 THR B N 1
ATOM 834 C CA . THR B 1 24 ? -2.281 16.688 -4.504 1 96.75 24 THR B CA 1
ATOM 835 C C . THR B 1 24 ? -2.023 15.766 -3.314 1 96.75 24 THR B C 1
ATOM 837 O O . THR B 1 24 ? -1.976 14.547 -3.469 1 96.75 24 THR B O 1
ATOM 840 N N . TYR B 1 25 ? -1.888 16.297 -2.264 1 97.69 25 TYR B N 1
ATOM 841 C CA . TYR B 1 25 ? -1.685 15.484 -1.068 1 97.69 25 TYR B CA 1
ATOM 842 C C . TYR B 1 25 ? -2.9 14.609 -0.792 1 97.69 25 TYR B C 1
ATOM 844 O O . TYR B 1 25 ? -2.764 13.477 -0.335 1 97.69 25 TYR B O 1
ATOM 852 N N . ASP B 1 26 ? -4.113 15.203 -0.994 1 98 26 ASP B N 1
ATOM 853 C CA . ASP B 1 26 ? -5.316 14.383 -0.833 1 98 26 ASP B CA 1
ATOM 854 C C . ASP B 1 26 ? -5.266 13.148 -1.731 1 98 26 ASP B C 1
ATOM 856 O O . ASP B 1 26 ? -5.582 12.047 -1.292 1 98 26 ASP B O 1
ATOM 860 N N . GLU B 1 27 ? -4.895 13.359 -2.979 1 96.69 27 GLU B N 1
ATOM 861 C CA . GLU B 1 27 ? -4.812 12.258 -3.938 1 96.69 27 GLU B CA 1
ATOM 862 C C . GLU B 1 27 ? -3.725 11.266 -3.547 1 96.69 27 GLU B C 1
ATOM 864 O O . GLU B 1 27 ? -3.902 10.055 -3.689 1 96.69 27 GLU B O 1
ATOM 869 N N . LEU B 1 28 ? -2.576 11.727 -3.125 1 97.75 28 LEU B N 1
ATOM 870 C CA . LEU B 1 28 ? -1.492 10.867 -2.658 1 97.75 28 LEU B CA 1
ATOM 871 C C . LEU B 1 28 ? -1.96 9.977 -1.512 1 97.75 28 LEU B C 1
ATOM 873 O O . LEU B 1 28 ? -1.779 8.758 -1.553 1 97.75 28 LEU B O 1
ATOM 877 N N . LEU B 1 29 ? -2.561 10.562 -0.509 1 98.5 29 LEU B N 1
ATOM 878 C CA . LEU B 1 29 ? -2.951 9.828 0.688 1 98.5 29 LEU B CA 1
ATOM 879 C C . LEU B 1 29 ? -4.082 8.852 0.383 1 98.5 29 LEU B C 1
ATOM 881 O O . LEU B 1 29 ? -4.16 7.777 0.981 1 98.5 29 LEU B O 1
ATOM 885 N N . ASP B 1 30 ? -4.949 9.242 -0.554 1 97.31 30 ASP B N 1
ATOM 886 C CA . ASP B 1 30 ? -5.953 8.305 -1.044 1 97.31 30 ASP B CA 1
ATOM 887 C C . ASP B 1 30 ? -5.293 7.086 -1.688 1 97.31 30 ASP B C 1
ATOM 889 O O . ASP B 1 30 ? -5.66 5.945 -1.395 1 97.31 30 ASP B O 1
ATOM 893 N N . ARG B 1 31 ? -4.297 7.289 -2.529 1 96.88 31 ARG B N 1
ATOM 894 C CA . ARG B 1 31 ? -3.572 6.215 -3.201 1 96.88 31 ARG B CA 1
ATOM 895 C C . ARG B 1 31 ? -2.85 5.332 -2.191 1 96.88 31 ARG B C 1
ATOM 897 O O . ARG B 1 31 ? -2.914 4.102 -2.277 1 96.88 31 ARG B O 1
ATOM 904 N N . LEU B 1 32 ? -2.217 5.965 -1.236 1 97.62 32 LEU B N 1
ATOM 905 C CA . LEU B 1 32 ? -1.483 5.199 -0.234 1 97.62 32 LEU B CA 1
ATOM 906 C C . LEU B 1 32 ? -2.436 4.371 0.622 1 97.62 32 LEU B C 1
ATOM 908 O O . LEU B 1 32 ? -2.121 3.234 0.987 1 97.62 32 LEU B O 1
ATOM 912 N N . SER B 1 33 ? -3.59 4.961 0.953 1 97.56 33 SER B N 1
ATOM 913 C CA . SER B 1 33 ? -4.582 4.238 1.743 1 97.56 33 SER B CA 1
ATOM 914 C C . SER B 1 33 ? -5.109 3.021 0.992 1 97.56 33 SER B C 1
ATOM 916 O O . SER B 1 33 ? -5.367 1.977 1.594 1 97.56 33 SER B O 1
ATOM 918 N N . ARG B 1 34 ? -5.238 3.08 -0.295 1 96.31 34 ARG B N 1
ATOM 919 C CA . ARG B 1 34 ? -5.684 1.955 -1.11 1 96.31 34 ARG B CA 1
ATOM 920 C C . ARG B 1 34 ? -4.621 0.865 -1.174 1 96.31 34 ARG B C 1
ATOM 922 O O . ARG B 1 34 ? -4.941 -0.325 -1.141 1 96.31 34 ARG B O 1
ATOM 929 N N . ALA B 1 35 ? -3.4 1.334 -1.285 1 96.62 35 ALA B N 1
ATOM 930 C CA . ALA B 1 35 ? -2.311 0.363 -1.312 1 96.62 35 ALA B CA 1
ATOM 931 C C . ALA B 1 35 ? -2.33 -0.52 -0.067 1 96.62 35 ALA B C 1
ATOM 933 O O . ALA B 1 35 ? -2.107 -1.729 -0.151 1 96.62 35 ALA B O 1
ATOM 934 N N . GLU B 1 36 ? -2.588 0.126 1.048 1 96.19 36 GLU B N 1
ATOM 935 C CA . GLU B 1 36 ? -2.67 -0.615 2.303 1 96.19 36 GLU B CA 1
ATOM 936 C C . GLU B 1 36 ? -3.783 -1.657 2.256 1 96.19 36 GLU B C 1
ATOM 938 O O . GLU B 1 36 ? -3.58 -2.809 2.645 1 96.19 36 GLU B O 1
ATOM 943 N N . LYS B 1 37 ? -4.895 -1.283 1.73 1 95.75 37 LYS B N 1
ATOM 944 C CA . LYS B 1 37 ? -6.027 -2.201 1.622 1 95.75 37 LYS B CA 1
ATOM 945 C C . LYS B 1 37 ? -5.734 -3.316 0.624 1 95.75 37 LYS B C 1
ATOM 947 O O . LYS B 1 37 ? -6.16 -4.457 0.817 1 95.75 37 LYS B O 1
ATOM 952 N N . ASP B 1 38 ? -5.016 -2.973 -0.457 1 96.06 38 ASP B N 1
ATOM 953 C CA . ASP B 1 38 ? -4.684 -3.959 -1.479 1 96.06 38 ASP B CA 1
ATOM 954 C C . ASP B 1 38 ? -3.719 -5.012 -0.934 1 96.06 38 ASP B C 1
ATOM 956 O O . ASP B 1 38 ? -3.818 -6.191 -1.279 1 96.06 38 ASP B O 1
ATOM 960 N N . ILE B 1 39 ? -2.805 -4.582 -0.11 1 96.12 39 ILE B N 1
ATOM 961 C CA . ILE B 1 39 ? -1.897 -5.531 0.522 1 96.12 39 ILE B CA 1
ATOM 962 C C . ILE B 1 39 ? -2.695 -6.512 1.38 1 96.12 39 ILE B C 1
ATOM 964 O O . ILE B 1 39 ? -2.459 -7.723 1.332 1 96.12 39 ILE B O 1
ATOM 968 N N . ASP B 1 40 ? -3.615 -6.004 2.137 1 94 40 ASP B N 1
ATOM 969 C CA . ASP B 1 40 ? -4.453 -6.863 2.969 1 94 40 ASP B CA 1
ATOM 970 C C . ASP B 1 40 ? -5.238 -7.855 2.117 1 94 40 ASP B C 1
ATOM 972 O O . ASP B 1 40 ? -5.375 -9.023 2.482 1 94 40 ASP B O 1
ATOM 976 N N . ALA B 1 41 ? -5.762 -7.371 1.008 1 95 41 ALA B N 1
ATOM 977 C CA . ALA B 1 41 ? -6.559 -8.227 0.129 1 95 41 ALA B CA 1
ATOM 978 C C . ALA B 1 41 ? -5.703 -9.328 -0.487 1 95 41 ALA B C 1
ATOM 980 O O . ALA B 1 41 ? -6.137 -10.477 -0.58 1 95 41 ALA B O 1
ATOM 981 N N . ILE B 1 42 ? -4.535 -9.008 -0.881 1 94.44 42 ILE B N 1
ATOM 982 C CA . ILE B 1 42 ? -3.637 -9.992 -1.467 1 94.44 42 ILE B CA 1
ATOM 983 C C . ILE B 1 42 ? -3.252 -11.031 -0.414 1 94.44 42 ILE B C 1
ATOM 985 O O . ILE B 1 42 ? -3.256 -12.234 -0.687 1 94.44 42 ILE B O 1
ATOM 989 N N . ALA B 1 43 ? -2.926 -10.594 0.729 1 93.31 43 ALA B N 1
ATOM 990 C CA . ALA B 1 43 ? -2.631 -11.523 1.819 1 93.31 43 ALA B CA 1
ATOM 991 C C . ALA B 1 43 ? -3.805 -12.461 2.07 1 93.31 43 ALA B C 1
ATOM 993 O O . ALA B 1 43 ? -3.611 -13.664 2.279 1 93.31 43 ALA B O 1
ATOM 994 N N . GLY B 1 44 ? -5.016 -11.852 2.053 1 92.69 44 GLY B N 1
ATOM 995 C CA . GLY B 1 44 ? -6.215 -12.648 2.258 1 92.69 44 GLY B CA 1
ATOM 996 C C . GLY B 1 44 ? -6.395 -13.727 1.209 1 92.69 44 GLY B C 1
ATOM 997 O O . GLY B 1 44 ? -6.996 -14.773 1.481 1 92.69 44 GLY B O 1
ATOM 998 N N . SER B 1 45 ? -5.926 -13.484 -0.009 1 89.56 45 SER B N 1
ATOM 999 C CA . SER B 1 45 ? -6.047 -14.453 -1.094 1 89.56 45 SER B CA 1
ATOM 1000 C C . SER B 1 45 ? -5.172 -15.68 -0.838 1 89.56 45 SER B C 1
ATOM 1002 O O . SER B 1 45 ? -5.449 -16.766 -1.356 1 89.56 45 SER B O 1
ATOM 1004 N N . PHE B 1 46 ? -4.156 -15.5 0.015 1 88 46 PHE B N 1
ATOM 1005 C CA . PHE B 1 46 ? -3.227 -16.594 0.263 1 88 46 PHE B CA 1
ATOM 1006 C C . PHE B 1 46 ? -3.514 -17.25 1.607 1 88 46 PHE B C 1
ATOM 1008 O O . PHE B 1 46 ? -2.912 -18.281 1.946 1 88 46 PHE B O 1
ATOM 1015 N N . ASP B 1 47 ? -4.242 -16.625 2.455 1 79.25 47 ASP B N 1
ATOM 1016 C CA . ASP B 1 47 ? -4.613 -17.188 3.746 1 79.25 47 ASP B CA 1
ATOM 1017 C C . ASP B 1 47 ? -5.738 -18.203 3.59 1 79.25 47 ASP B C 1
ATOM 1019 O O . ASP B 1 47 ? -6.258 -18.734 4.582 1 79.25 47 ASP B O 1
ATOM 1023 N N . ARG B 1 48 ? -6.188 -18.422 2.322 1 65.69 48 ARG B N 1
ATOM 1024 C CA . ARG B 1 48 ? -7.328 -19.328 2.16 1 65.69 48 ARG B CA 1
ATOM 1025 C C . ARG B 1 48 ? -6.891 -20.781 2.229 1 65.69 48 ARG B C 1
ATOM 1027 O O . ARG B 1 48 ? -5.73 -21.109 1.951 1 65.69 48 ARG B O 1
ATOM 1034 N N . PRO B 1 49 ? -7.828 -21.688 2.723 1 56.84 49 PRO B N 1
ATOM 1035 C CA . PRO B 1 49 ? -7.559 -23.125 2.818 1 56.84 49 PRO B CA 1
ATOM 1036 C C . PRO B 1 49 ? -6.98 -23.703 1.528 1 56.84 49 PRO B C 1
ATOM 1038 O O . PRO B 1 49 ? -7.23 -23.172 0.443 1 56.84 49 PRO B O 1
ATOM 1041 N N . GLU B 1 50 ? -5.941 -24.609 1.622 1 57.19 50 GLU B N 1
ATOM 1042 C CA . GLU B 1 50 ? -5.195 -25.438 0.681 1 57.19 50 GLU B CA 1
ATOM 1043 C C . GLU B 1 50 ? -6.062 -25.844 -0.512 1 57.19 50 GLU B C 1
ATOM 1045 O O . GLU B 1 50 ? -5.555 -26.016 -1.622 1 57.19 50 GLU B O 1
ATOM 1050 N N . ASP B 1 51 ? -7.352 -25.984 -0.094 1 57.12 51 ASP B N 1
ATOM 1051 C CA . ASP B 1 51 ? -8.148 -26.609 -1.142 1 57.12 51 ASP B CA 1
ATOM 1052 C C . ASP B 1 51 ? -8.344 -25.672 -2.324 1 57.12 51 ASP B C 1
ATOM 1054 O O . ASP B 1 51 ? -8.625 -26.109 -3.439 1 57.12 51 ASP B O 1
ATOM 1058 N N . ASP B 1 52 ? -8.359 -24.5 -2.064 1 59.34 52 ASP B N 1
ATOM 1059 C CA . ASP B 1 52 ? -8.609 -23.594 -3.184 1 59.34 52 ASP B CA 1
ATOM 1060 C C . ASP B 1 52 ? -7.367 -23.438 -4.051 1 59.34 52 ASP B C 1
ATOM 1062 O O . ASP B 1 52 ? -7.449 -22.953 -5.188 1 59.34 52 ASP B O 1
ATOM 1066 N N . GLY B 1 53 ? -6.637 -24.531 -4.25 1 74.19 53 GLY B N 1
ATOM 1067 C CA . GLY B 1 53 ? -5.422 -24.734 -5.016 1 74.19 53 GLY B CA 1
ATOM 1068 C C . GLY B 1 53 ? -4.641 -23.453 -5.246 1 74.19 53 GLY B C 1
ATOM 1069 O O . GLY B 1 53 ? -5.184 -22.359 -5.109 1 74.19 53 GLY B O 1
ATOM 1070 N N . LEU B 1 54 ? -3.432 -23.391 -5.176 1 80.75 54 LEU B N 1
ATOM 1071 C CA . LEU B 1 54 ? -2.449 -22.344 -5.426 1 80.75 54 LEU B CA 1
ATOM 1072 C C . LEU B 1 54 ? -2.824 -21.531 -6.66 1 80.75 54 LEU B C 1
ATOM 1074 O O . LEU B 1 54 ? -2.646 -20.312 -6.68 1 80.75 54 LEU B O 1
ATOM 1078 N N . ALA B 1 55 ? -3.475 -22.203 -7.531 1 84.62 55 ALA B N 1
ATOM 1079 C CA . ALA B 1 55 ? -3.824 -21.531 -8.781 1 84.62 55 ALA B CA 1
ATOM 1080 C C . ALA B 1 55 ? -4.895 -20.469 -8.562 1 84.62 55 ALA B C 1
ATOM 1082 O O . ALA B 1 55 ? -4.824 -19.375 -9.133 1 84.62 55 ALA B O 1
ATOM 1083 N N . GLU B 1 56 ? -5.852 -20.766 -7.734 1 87.06 56 GLU B N 1
ATOM 1084 C CA . GLU B 1 56 ? -6.934 -19.828 -7.461 1 87.06 56 GLU B CA 1
ATOM 1085 C C . GLU B 1 56 ? -6.441 -18.641 -6.641 1 87.06 56 GLU B C 1
ATOM 1087 O O . GLU B 1 56 ? -6.836 -17.5 -6.887 1 87.06 56 GLU B O 1
ATOM 1092 N N . SER B 1 57 ? -5.613 -18.875 -5.652 1 87.44 57 SER B N 1
ATOM 1093 C CA . SER B 1 57 ? -5.043 -17.812 -4.824 1 87.44 57 SER B CA 1
ATOM 1094 C C . SER B 1 57 ? -4.23 -16.828 -5.664 1 87.44 57 SER B C 1
ATOM 1096 O O . SER B 1 57 ? -4.344 -15.617 -5.488 1 87.44 57 SER B O 1
ATOM 1098 N N . VAL B 1 58 ? -3.518 -17.344 -6.59 1 88.62 58 VAL B N 1
ATOM 1099 C CA . VAL B 1 58 ? -2.703 -16.531 -7.477 1 88.62 58 VAL B CA 1
ATOM 1100 C C . VAL B 1 58 ? -3.607 -15.672 -8.367 1 88.62 58 VAL B C 1
ATOM 1102 O O . VAL B 1 58 ? -3.352 -14.484 -8.562 1 88.62 58 VAL B O 1
ATOM 1105 N N . SER B 1 59 ? -4.629 -16.344 -8.828 1 89.62 59 SER B N 1
ATOM 1106 C CA . SER B 1 59 ? -5.562 -15.633 -9.688 1 89.62 59 SER B CA 1
ATOM 1107 C C . SER B 1 59 ? -6.191 -14.445 -8.953 1 89.62 59 SER B C 1
ATOM 1109 O O . SER B 1 59 ? -6.273 -13.344 -9.5 1 89.62 59 SER B O 1
ATOM 1111 N N . GLN B 1 60 ? -6.582 -14.586 -7.727 1 91.38 60 GLN B N 1
ATOM 1112 C CA . GLN B 1 60 ? -7.211 -13.531 -6.941 1 91.38 60 GLN B CA 1
ATOM 1113 C C . GLN B 1 60 ? -6.219 -12.414 -6.621 1 91.38 60 GLN B C 1
ATOM 1115 O O . GLN B 1 60 ? -6.562 -11.234 -6.676 1 91.38 60 GLN B O 1
ATOM 1120 N N . ALA B 1 61 ? -5.039 -12.766 -6.277 1 92.31 61 ALA B N 1
ATOM 1121 C CA . ALA B 1 61 ? -3.988 -11.789 -6.012 1 92.31 61 ALA B CA 1
ATOM 1122 C C . ALA B 1 61 ? -3.725 -10.922 -7.238 1 92.31 61 ALA B C 1
ATOM 1124 O O . ALA B 1 61 ? -3.594 -9.703 -7.129 1 92.31 61 ALA B O 1
ATOM 1125 N N . TYR B 1 62 ? -3.742 -11.617 -8.375 1 90.62 62 TYR B N 1
ATOM 1126 C CA . TYR B 1 62 ? -3.506 -10.914 -9.633 1 90.62 62 TYR B CA 1
ATOM 1127 C C . TYR B 1 62 ? -4.633 -9.93 -9.93 1 90.62 62 TYR B C 1
ATOM 1129 O O . TYR B 1 62 ? -4.391 -8.828 -10.422 1 90.62 62 TYR B O 1
ATOM 1137 N N . GLU B 1 63 ? -5.777 -10.359 -9.656 1 93.94 63 GLU B N 1
ATOM 1138 C CA . GLU B 1 63 ? -6.91 -9.469 -9.891 1 93.94 63 GLU B CA 1
ATOM 1139 C C . GLU B 1 63 ? -6.809 -8.211 -9.039 1 93.94 63 GLU B C 1
ATOM 1141 O O . GLU B 1 63 ? -7.051 -7.102 -9.523 1 93.94 63 GLU B O 1
ATOM 1146 N N . THR B 1 64 ? -6.484 -8.414 -7.793 1 94.88 64 THR B N 1
ATOM 1147 C CA . THR B 1 64 ? -6.309 -7.281 -6.895 1 94.88 64 THR B CA 1
ATOM 1148 C C . THR B 1 64 ? -5.184 -6.375 -7.383 1 94.88 64 THR B C 1
ATOM 1150 O O . THR B 1 64 ? -5.336 -5.152 -7.426 1 94.88 64 THR B O 1
ATOM 1153 N N . LEU B 1 65 ? -4.098 -6.961 -7.77 1 93.62 65 LEU B N 1
ATOM 1154 C CA . LEU B 1 65 ? -2.938 -6.227 -8.258 1 93.62 65 LEU B CA 1
ATOM 1155 C C . LEU B 1 65 ? -3.291 -5.414 -9.5 1 93.62 65 LEU B C 1
ATOM 1157 O O . LEU B 1 65 ? -2.955 -4.23 -9.586 1 93.62 65 LEU B O 1
ATOM 1161 N N . ASN B 1 66 ? -3.922 -6.055 -10.438 1 91.38 66 ASN B N 1
ATOM 1162 C CA . ASN B 1 66 ? -4.305 -5.383 -11.672 1 91.38 66 ASN B CA 1
ATOM 1163 C C . ASN B 1 66 ? -5.203 -4.18 -11.398 1 91.38 66 ASN B C 1
ATOM 1165 O O . ASN B 1 66 ? -5.027 -3.117 -12 1 91.38 66 ASN B O 1
ATOM 1169 N N . GLN B 1 67 ? -6.121 -4.363 -10.508 1 92.75 67 GLN B N 1
ATOM 1170 C CA . GLN B 1 67 ? -7.004 -3.264 -10.133 1 92.75 67 GLN B CA 1
ATOM 1171 C C . GLN B 1 67 ? -6.219 -2.117 -9.508 1 92.75 67 GLN B C 1
ATOM 1173 O O . GLN B 1 67 ? -6.477 -0.948 -9.797 1 92.75 67 GLN B O 1
ATOM 1178 N N . SER B 1 68 ? -5.309 -2.51 -8.688 1 92.94 68 SER B N 1
ATOM 1179 C CA . SER B 1 68 ? -4.465 -1.519 -8.031 1 92.94 68 SER B CA 1
ATOM 1180 C C . SER B 1 68 ? -3.646 -0.726 -9.039 1 92.94 68 SER B C 1
ATOM 1182 O O . SER B 1 68 ? -3.533 0.497 -8.938 1 92.94 68 SER B O 1
ATOM 1184 N N . LEU B 1 69 ? -3.094 -1.358 -10.008 1 90.75 69 LEU B N 1
ATOM 1185 C CA . LEU B 1 69 ? -2.273 -0.717 -11.031 1 90.75 69 LEU B CA 1
ATOM 1186 C C . LEU B 1 69 ? -3.125 0.175 -11.93 1 90.75 69 LEU B C 1
ATOM 1188 O O . LEU B 1 69 ? -2.689 1.259 -12.32 1 90.75 69 LEU B O 1
ATOM 1192 N N . ASP B 1 70 ? -4.277 -0.333 -12.273 1 88.88 70 ASP B N 1
ATOM 1193 C CA . ASP B 1 70 ? -5.195 0.46 -13.086 1 88.88 70 ASP B CA 1
ATOM 1194 C C . ASP B 1 70 ? -5.555 1.77 -12.383 1 88.88 70 ASP B C 1
ATOM 1196 O O . ASP B 1 70 ? -5.625 2.82 -13.023 1 88.88 70 ASP B O 1
ATOM 1200 N N . ASP B 1 71 ? -5.793 1.695 -11.062 1 86.12 71 ASP B N 1
ATOM 1201 C CA . ASP B 1 71 ? -6.16 2.867 -10.273 1 86.12 71 ASP B CA 1
ATOM 1202 C C . ASP B 1 71 ? -5.027 3.891 -10.25 1 86.12 71 ASP B C 1
ATOM 1204 O O . ASP B 1 71 ? -5.27 5.09 -10.102 1 86.12 71 ASP B O 1
ATOM 1208 N N . ARG B 1 72 ? -3.848 3.398 -10.383 1 81.06 72 ARG B N 1
ATOM 1209 C CA . ARG B 1 72 ? -2.664 4.25 -10.297 1 81.06 72 ARG B CA 1
ATOM 1210 C C . ARG B 1 72 ? -2.385 4.941 -11.625 1 81.06 72 ARG B C 1
ATOM 1212 O O . ARG B 1 72 ? -1.72 5.977 -11.664 1 81.06 72 ARG B O 1
ATOM 1219 N N . THR B 1 73 ? -2.842 4.23 -12.633 1 77.81 73 THR B N 1
ATOM 1220 C CA . THR B 1 73 ? -2.594 4.77 -13.969 1 77.81 73 THR B CA 1
ATOM 1221 C C . THR B 1 73 ? -3.746 5.668 -14.406 1 77.81 73 THR B C 1
ATOM 1223 O O . THR B 1 73 ? -3.576 6.516 -15.289 1 77.81 73 THR B O 1
ATOM 1226 N N . GLU B 1 74 ? -5.043 5.293 -13.938 1 63.22 74 GLU B N 1
ATOM 1227 C CA . GLU B 1 74 ? -6.203 6.062 -14.383 1 63.22 74 GLU B CA 1
ATOM 1228 C C . GLU B 1 74 ? -6.262 7.422 -13.695 1 63.22 74 GLU B C 1
ATOM 1230 O O . GLU B 1 74 ? -6.387 7.496 -12.469 1 63.22 74 GLU B O 1
ATOM 1235 N N . ARG B 1 75 ? -5.449 8.266 -14.102 1 51.78 75 ARG B N 1
ATOM 1236 C CA . ARG B 1 75 ? -5.605 9.672 -13.727 1 51.78 75 ARG B CA 1
ATOM 1237 C C . ARG B 1 75 ? -6.961 10.211 -14.164 1 51.78 75 ARG B C 1
ATOM 1239 O O . ARG B 1 75 ? -7.414 9.938 -15.281 1 51.78 75 ARG B O 1
ATOM 1246 N N . PRO B 1 76 ? -7.805 10.57 -13.117 1 43.97 76 PRO B N 1
ATOM 1247 C CA . PRO B 1 76 ? -9.039 11.156 -13.641 1 43.97 76 PRO B CA 1
ATOM 1248 C C . PRO B 1 76 ? -8.781 12.219 -14.711 1 43.97 76 PRO B C 1
ATOM 1250 O O . PRO B 1 76 ? -7.863 13.031 -14.57 1 43.97 76 PRO B O 1
ATOM 1253 N N . ARG B 1 77 ? -8.938 11.734 -15.984 1 38.28 77 ARG B N 1
ATOM 1254 C CA . ARG B 1 77 ? -8.977 12.742 -17.031 1 38.28 77 ARG B CA 1
ATOM 1255 C C . ARG B 1 77 ? -9.75 13.977 -16.578 1 38.28 77 ARG B C 1
ATOM 1257 O O . ARG B 1 77 ? -10.875 13.867 -16.078 1 38.28 77 ARG B O 1
ATOM 1264 N N . ARG B 1 78 ? -8.891 15.133 -16.266 1 32.59 78 ARG B N 1
ATOM 1265 C CA . ARG B 1 78 ? -9.562 16.438 -16.219 1 32.59 78 ARG B CA 1
ATOM 1266 C C . ARG B 1 78 ? -10.484 16.625 -17.422 1 32.59 78 ARG B C 1
ATOM 1268 O O . ARG B 1 78 ? -10.148 16.234 -18.531 1 32.59 78 ARG B O 1
#